Protein AF-A0A964M923-F1 (afdb_monomer)

Mean predicted aligned error: 7.38 Å

Solvent-accessible surface area (backbone atoms only — not comparable to full-atom values): 3988 Å² total; per-residue (Å²): 133,88,76,77,77,85,76,86,78,78,89,63,79,61,62,59,46,51,55,21,42,78,72,72,34,94,55,83,40,74,65,48,31,56,51,26,55,69,41,90,48,66,69,50,22,54,47,21,51,49,56,52,50,51,52,50,52,53,53,55,55,60,72,77,105

Secondary structure (DSSP, 8-state):
----------SSTTHHHHHHHHTT-SS--HHHHHHHHH-S-HHHHHHHHHHHHHHHHHHHHHHT-

Structure (mmCIF, N/CA/C/O backbone):
data_AF-A0A964M923-F1
#
_entry.id   AF-A0A964M923-F1
#
loop_
_atom_site.group_PDB
_atom_site.id
_atom_site.type_symbol
_atom_site.label_atom_id
_atom_site.label_alt_id
_atom_site.label_comp_id
_atom_site.label_asym_id
_atom_site.label_entity_id
_atom_site.label_seq_id
_atom_site.pdbx_PDB_ins_code
_atom_site.Cartn_x
_atom_site.Cartn_y
_atom_site.Cartn_z
_atom_site.occupancy
_atom_site.B_iso_or_equiv
_atom_site.auth_seq_id
_atom_site.auth_comp_id
_atom_site.auth_asym_id
_atom_site.auth_atom_id
_atom_site.pdbx_PDB_model_num
ATOM 1 N N . MET A 1 1 ? 22.847 17.713 18.215 1.00 48.47 1 MET A N 1
ATOM 2 C CA . MET A 1 1 ? 22.310 17.826 16.838 1.00 48.47 1 MET A CA 1
ATOM 3 C C . MET A 1 1 ? 20.795 17.646 16.884 1.00 48.47 1 MET A C 1
ATOM 5 O O . MET A 1 1 ? 20.337 16.538 17.127 1.00 48.47 1 ME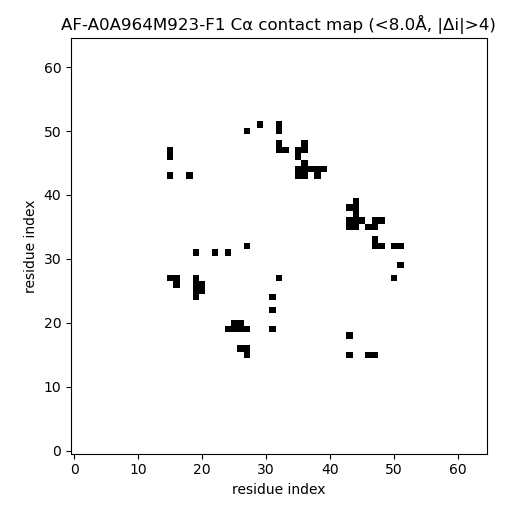T A O 1
ATOM 9 N N . ALA A 1 2 ? 20.008 18.715 16.729 1.00 57.50 2 ALA A N 1
ATOM 10 C CA . ALA A 1 2 ? 18.549 18.603 16.677 1.00 57.50 2 ALA A CA 1
ATOM 11 C C . ALA A 1 2 ? 18.145 17.916 15.361 1.00 57.50 2 ALA A C 1
ATOM 13 O O . ALA A 1 2 ? 18.251 18.504 14.284 1.00 57.50 2 ALA A O 1
ATOM 14 N N . THR A 1 3 ? 17.731 16.651 15.421 1.00 65.38 3 THR A N 1
ATOM 15 C CA . THR A 1 3 ? 17.257 15.919 14.244 1.00 65.38 3 THR A CA 1
ATOM 16 C C . THR A 1 3 ? 15.934 16.538 13.792 1.00 65.38 3 THR A C 1
ATOM 18 O O . THR A 1 3 ? 14.894 16.368 14.428 1.00 65.38 3 THR A O 1
ATOM 21 N N . LYS A 1 4 ? 15.963 17.317 12.698 1.00 70.38 4 LYS A N 1
ATOM 22 C CA . LYS A 1 4 ? 14.745 17.853 12.072 1.00 70.38 4 LYS A CA 1
ATOM 23 C C . LYS A 1 4 ? 13.778 16.694 11.842 1.00 70.38 4 LYS A C 1
ATOM 25 O O . LYS A 1 4 ? 14.070 15.771 11.085 1.00 70.38 4 LYS A O 1
ATOM 30 N N . LYS A 1 5 ? 12.623 16.750 12.506 1.00 67.62 5 LYS A N 1
ATOM 31 C CA . LYS A 1 5 ? 11.559 15.754 12.374 1.00 67.62 5 LYS A CA 1
ATOM 32 C C . LYS A 1 5 ? 11.171 15.669 10.889 1.00 67.62 5 LYS A C 1
ATOM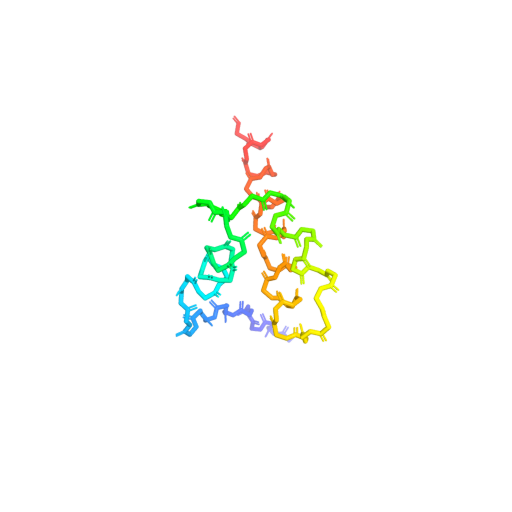 34 O O . LYS A 1 5 ? 10.759 16.692 10.333 1.00 67.62 5 LYS A O 1
ATOM 39 N N . PRO A 1 6 ? 11.312 14.512 10.218 1.00 68.56 6 PRO A N 1
ATOM 40 C CA . PRO A 1 6 ? 11.008 14.417 8.798 1.00 68.56 6 PRO A CA 1
ATOM 41 C C . PRO A 1 6 ? 9.511 14.661 8.585 1.00 68.56 6 PRO A C 1
ATOM 43 O O . PRO A 1 6 ? 8.663 13.878 9.014 1.00 68.56 6 PRO A O 1
ATOM 46 N N . THR A 1 7 ? 9.179 15.778 7.939 1.00 68.88 7 THR A N 1
ATOM 47 C CA . THR A 1 7 ? 7.805 16.113 7.563 1.00 68.88 7 THR A CA 1
ATOM 48 C C . THR A 1 7 ? 7.451 15.378 6.274 1.00 68.88 7 THR A C 1
ATOM 50 O O . THR A 1 7 ? 7.994 15.639 5.202 1.00 68.88 7 THR A O 1
ATOM 53 N N . ILE A 1 8 ? 6.531 14.419 6.374 1.00 68.31 8 ILE A N 1
ATOM 54 C CA . ILE A 1 8 ? 6.054 13.637 5.229 1.00 68.31 8 ILE A CA 1
ATOM 55 C C . ILE A 1 8 ? 5.094 14.519 4.418 1.00 68.31 8 ILE A C 1
ATOM 57 O O . ILE A 1 8 ? 3.910 14.617 4.735 1.00 68.31 8 ILE A O 1
ATOM 61 N N . LYS A 1 9 ? 5.598 15.181 3.371 1.00 67.69 9 LYS A N 1
ATOM 62 C CA . LYS A 1 9 ? 4.773 15.976 2.444 1.00 67.69 9 LYS A CA 1
ATOM 63 C C . LYS A 1 9 ? 4.169 15.076 1.361 1.00 67.69 9 LYS A C 1
ATOM 65 O O . LYS A 1 9 ? 4.878 14.557 0.498 1.00 67.69 9 LYS A O 1
ATOM 70 N N . ILE A 1 10 ? 2.849 14.896 1.382 1.00 68.25 10 ILE A N 1
ATOM 71 C CA . ILE A 1 10 ? 2.127 14.085 0.392 1.00 68.25 10 ILE A CA 1
ATOM 72 C C . ILE A 1 10 ? 1.835 14.951 -0.841 1.00 68.25 10 ILE A C 1
ATOM 74 O O . ILE A 1 10 ? 0.856 15.684 -0.867 1.00 68.25 10 ILE A O 1
ATOM 78 N N . LYS A 1 11 ? 2.680 14.866 -1.878 1.00 66.06 11 LYS A N 1
ATOM 79 C CA . LYS A 1 11 ? 2.510 15.657 -3.118 1.00 66.06 11 LYS A CA 1
ATOM 80 C C . LYS A 1 11 ? 1.299 15.246 -3.972 1.00 66.06 11 LYS A C 1
ATOM 82 O O . LYS A 1 11 ? 0.756 16.076 -4.683 1.00 66.06 11 LYS A O 1
ATOM 87 N N . LYS A 1 12 ? 0.910 13.964 -3.958 1.00 69.69 12 LYS A N 1
ATOM 88 C CA . LYS A 1 12 ? -0.220 13.425 -4.745 1.00 69.69 12 LYS A CA 1
ATOM 89 C C . LYS A 1 12 ? -1.076 12.485 -3.884 1.00 69.69 12 LYS A C 1
ATOM 91 O O . LYS A 1 12 ? -0.808 11.271 -3.873 1.00 69.69 12 LYS A O 1
ATOM 96 N N . PRO A 1 13 ? -2.050 13.017 -3.122 1.00 70.69 13 PRO A N 1
ATOM 97 C CA . PRO A 1 13 ? -2.959 12.190 -2.335 1.00 70.69 13 PRO A CA 1
ATOM 98 C C . PRO A 1 13 ? -3.751 11.251 -3.258 1.00 70.69 13 PRO A C 1
ATOM 100 O O . PRO A 1 13 ? -4.003 11.563 -4.414 1.00 70.69 13 PRO A O 1
ATOM 103 N N . GLY A 1 14 ? -4.079 10.047 -2.785 1.00 76.62 14 GLY A N 1
ATOM 104 C CA . GLY A 1 14 ? -4.895 9.091 -3.549 1.00 76.62 14 GLY A CA 1
ATOM 105 C C . GLY A 1 14 ? -4.186 8.338 -4.684 1.00 76.62 14 GLY A C 1
ATOM 106 O O . GLY A 1 14 ? -4.753 7.392 -5.217 1.00 76.62 14 GLY A O 1
ATOM 107 N N . SER A 1 15 ? -2.925 8.645 -4.999 1.00 81.06 15 SER A N 1
ATOM 108 C CA . SER A 1 15 ? -2.187 7.984 -6.094 1.00 81.06 15 SER A CA 1
ATOM 109 C C . SER A 1 15 ? -2.010 6.462 -5.939 1.00 81.06 15 SER A C 1
ATOM 111 O O . SER A 1 15 ? -1.828 5.750 -6.926 1.00 81.06 15 SER A O 1
ATOM 113 N N . PHE A 1 16 ? -2.065 5.934 -4.712 1.00 84.19 16 PHE A N 1
ATOM 114 C CA . PHE A 1 16 ? -2.130 4.487 -4.471 1.00 84.19 16 PHE A CA 1
ATOM 115 C C . PHE A 1 16 ? -3.560 3.938 -4.547 1.00 84.19 16 PHE A C 1
ATOM 117 O O . PHE A 1 16 ? -3.769 2.819 -5.000 1.00 84.19 16 PHE A O 1
ATOM 124 N N . THR A 1 17 ? -4.554 4.737 -4.159 1.00 88.12 17 THR A N 1
ATOM 125 C CA . THR A 1 17 ? -5.974 4.396 -4.302 1.00 88.12 17 THR A CA 1
ATOM 126 C C . THR A 1 17 ? -6.344 4.230 -5.770 1.00 88.12 17 THR A C 1
ATOM 128 O O . THR A 1 17 ? -7.025 3.272 -6.114 1.00 88.12 17 THR A O 1
ATOM 131 N N . GLU A 1 18 ? -5.841 5.103 -6.642 1.00 88.00 18 GLU A N 1
ATOM 132 C CA . GLU A 1 18 ? -5.996 4.972 -8.092 1.00 88.00 18 GLU A CA 1
ATOM 133 C C . GLU A 1 18 ? -5.370 3.688 -8.633 1.00 88.00 18 GLU A C 1
ATOM 135 O O . GLU A 1 18 ? -5.988 2.990 -9.430 1.00 88.00 18 GLU A O 1
ATOM 140 N N . TYR A 1 19 ? -4.173 3.332 -8.157 1.00 86.75 19 TYR A N 1
ATOM 141 C CA . TYR A 1 19 ? -3.551 2.057 -8.513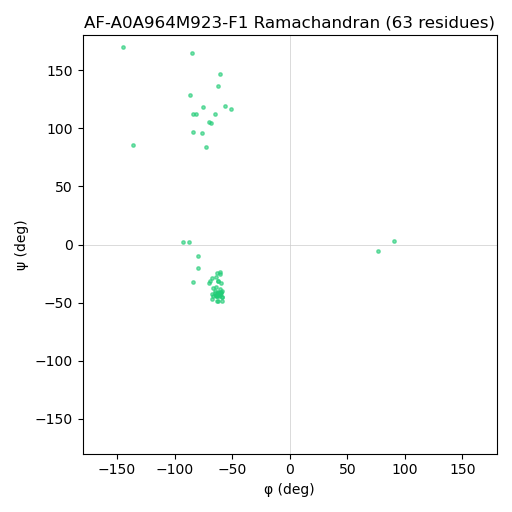 1.00 86.75 19 TYR A CA 1
ATOM 142 C C . TYR A 1 19 ? -4.434 0.870 -8.103 1.00 86.75 19 TYR A C 1
ATOM 144 O O . TYR A 1 19 ? -4.672 -0.025 -8.910 1.00 86.75 19 TYR A O 1
ATOM 152 N N . CYS A 1 20 ? -4.980 0.891 -6.883 1.00 87.62 20 CYS A N 1
ATOM 153 C CA . CYS A 1 20 ? -5.909 -0.140 -6.425 1.00 87.62 20 CYS A CA 1
ATOM 154 C C . CYS A 1 20 ? -7.193 -0.183 -7.265 1.00 87.62 20 CYS A C 1
ATOM 156 O O . CYS A 1 20 ? -7.639 -1.271 -7.620 1.00 87.62 20 CYS A O 1
ATOM 158 N N . ARG A 1 21 ? -7.752 0.972 -7.644 1.00 87.81 21 ARG A N 1
ATOM 159 C CA . ARG A 1 21 ? -8.940 1.045 -8.509 1.00 87.81 21 ARG A CA 1
ATOM 160 C C . ARG A 1 21 ? -8.679 0.467 -9.895 1.00 87.81 21 ARG A C 1
ATOM 162 O O . ARG A 1 21 ? -9.472 -0.345 -10.354 1.00 87.81 21 ARG A O 1
ATOM 169 N N . LYS A 1 22 ? -7.541 0.795 -10.519 1.00 88.00 22 LYS A N 1
ATOM 170 C CA . LYS A 1 22 ? -7.124 0.217 -11.813 1.00 88.00 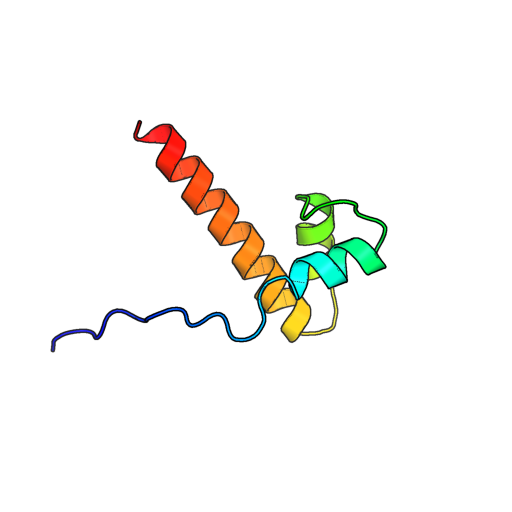22 LYS A CA 1
ATOM 171 C C . LYS A 1 22 ? -6.942 -1.302 -11.761 1.00 88.00 22 LYS A C 1
ATOM 173 O O . LYS A 1 22 ? -7.059 -1.968 -12.778 1.00 88.00 22 LYS A O 1
ATOM 178 N N . LYS A 1 23 ? -6.661 -1.846 -10.577 1.00 85.25 23 LYS A N 1
ATOM 179 C CA . LYS A 1 23 ? -6.568 -3.286 -10.314 1.00 85.25 23 LYS A CA 1
ATOM 180 C C . LYS A 1 23 ? -7.909 -3.945 -9.958 1.00 85.25 23 LYS A C 1
ATOM 182 O O . LYS A 1 23 ? -7.929 -5.135 -9.679 1.00 85.25 23 LYS A O 1
ATOM 187 N N . GLY A 1 24 ? -9.015 -3.196 -9.952 1.00 88.69 24 GLY A N 1
ATOM 188 C CA . GLY A 1 24 ? -10.356 -3.706 -9.643 1.00 88.69 24 GLY A CA 1
ATOM 189 C C . GLY A 1 24 ? -10.746 -3.629 -8.163 1.00 88.69 24 GLY A C 1
ATOM 190 O O . GLY A 1 24 ? -11.842 -4.039 -7.786 1.00 88.69 24 GLY A O 1
ATOM 191 N N . TYR A 1 25 ? -9.899 -3.068 -7.295 1.00 87.94 25 TYR A N 1
ATOM 192 C CA . TYR A 1 25 ? -10.234 -2.910 -5.880 1.00 87.94 25 TYR A CA 1
ATOM 193 C C . TYR A 1 25 ? -10.997 -1.604 -5.633 1.00 87.94 25 TYR A C 1
ATOM 195 O O . TYR A 1 25 ? -10.521 -0.510 -5.940 1.00 87.94 25 TYR A O 1
ATOM 203 N N . LYS A 1 26 ? -12.143 -1.690 -4.946 1.00 82.31 26 LYS A N 1
ATOM 204 C CA . LYS A 1 26 ? -12.928 -0.507 -4.535 1.00 82.31 26 LYS A CA 1
ATOM 205 C C . LYS A 1 26 ? -12.183 0.399 -3.538 1.00 82.31 26 LYS A C 1
ATOM 207 O O . LYS A 1 26 ? -12.448 1.598 -3.470 1.00 82.31 26 LYS A O 1
ATOM 212 N N . LYS A 1 27 ? -11.265 -0.161 -2.738 1.00 83.75 27 LYS A N 1
ATOM 213 C CA . LYS A 1 27 ? -10.516 0.532 -1.670 1.00 83.75 27 LYS A CA 1
ATOM 214 C C . LYS A 1 27 ? -9.085 -0.002 -1.562 1.00 83.75 27 LYS A C 1
ATOM 216 O O . LYS A 1 27 ? -8.752 -1.043 -2.121 1.00 83.75 27 LYS A O 1
ATOM 221 N N . VAL A 1 28 ? -8.252 0.678 -0.771 1.00 86.19 28 VAL A N 1
ATOM 222 C CA . VAL A 1 28 ? -6.903 0.209 -0.416 1.00 86.19 28 VAL A CA 1
ATOM 223 C C . VAL A 1 28 ? -6.996 -0.956 0.582 1.00 86.19 28 VAL A C 1
ATOM 225 O O . VAL A 1 28 ? -6.943 -0.786 1.804 1.00 86.19 28 VAL A O 1
ATOM 228 N N . THR A 1 29 ? -7.195 -2.164 0.058 1.00 89.06 29 THR A N 1
ATOM 229 C CA . THR A 1 29 ? -7.250 -3.414 0.831 1.00 89.06 29 THR A CA 1
ATOM 230 C C . THR A 1 29 ? -5.850 -3.984 1.071 1.00 89.06 29 THR A C 1
ATOM 232 O O . THR A 1 29 ? -4.879 -3.591 0.426 1.00 89.06 29 THR A O 1
ATOM 235 N N . LEU A 1 30 ? -5.727 -4.932 2.009 1.00 88.06 30 LEU A N 1
ATOM 236 C CA . LEU A 1 30 ? -4.465 -5.654 2.228 1.00 88.06 30 LEU A CA 1
ATOM 237 C C . LEU A 1 30 ? -4.014 -6.411 0.973 1.00 88.06 30 LEU A C 1
ATOM 239 O O . LEU A 1 30 ? -2.818 -6.514 0.725 1.00 88.06 30 LEU A O 1
ATOM 243 N N . GLN A 1 31 ? -4.963 -6.901 0.177 1.00 89.06 31 GLN A N 1
ATOM 244 C CA . GLN A 1 31 ? -4.686 -7.630 -1.055 1.00 89.06 31 GLN A CA 1
ATOM 245 C C . GLN A 1 31 ? -4.067 -6.708 -2.116 1.00 89.06 31 GLN A C 1
ATOM 247 O O . GLN A 1 31 ? -2.983 -7.015 -2.606 1.00 89.06 31 GLN A O 1
ATOM 252 N N . CYS A 1 32 ? -4.639 -5.513 -2.334 1.00 90.69 32 CYS A N 1
ATOM 253 C CA . CYS A 1 32 ? -4.024 -4.500 -3.200 1.00 90.69 32 CYS A CA 1
ATOM 254 C C . CYS A 1 32 ? -2.620 -4.096 -2.717 1.00 90.69 32 CYS A C 1
ATOM 256 O O . CYS A 1 32 ? -1.708 -3.916 -3.521 1.00 90.69 32 CYS A O 1
ATOM 258 N N . ILE A 1 33 ? -2.415 -3.966 -1.400 1.00 90.31 33 ILE A N 1
ATOM 259 C CA . ILE A 1 33 ? -1.094 -3.648 -0.837 1.00 90.31 33 ILE A CA 1
ATOM 260 C C . ILE A 1 33 ? -0.087 -4.755 -1.169 1.00 90.31 33 ILE A C 1
ATOM 262 O O . ILE A 1 33 ? 0.994 -4.453 -1.668 1.00 90.31 33 ILE A O 1
ATOM 266 N N . LYS A 1 34 ? -0.436 -6.028 -0.946 1.00 92.06 34 LYS A N 1
ATOM 267 C CA . LYS A 1 34 ? 0.431 -7.172 -1.283 1.00 92.06 34 LYS A CA 1
ATOM 268 C C . LYS A 1 34 ? 0.754 -7.224 -2.777 1.00 92.06 34 LYS A C 1
ATOM 270 O O . LYS A 1 34 ? 1.898 -7.473 -3.145 1.00 92.06 34 LYS A O 1
ATOM 275 N N . GLU A 1 35 ? -0.226 -6.954 -3.629 1.00 90.88 35 GLU A N 1
ATOM 276 C CA . GLU A 1 35 ? -0.030 -6.916 -5.078 1.00 90.88 35 GLU A CA 1
ATOM 277 C C . GLU A 1 35 ? 0.866 -5.740 -5.498 1.00 90.88 35 GLU A C 1
ATOM 279 O O . GLU A 1 35 ? 1.817 -5.910 -6.260 1.00 90.88 35 GLU A O 1
ATOM 284 N N . GLY A 1 36 ? 0.648 -4.560 -4.912 1.00 89.94 36 GLY A N 1
ATOM 285 C CA . GLY A 1 36 ? 1.487 -3.381 -5.114 1.00 89.94 36 GLY A CA 1
ATOM 286 C C . GLY A 1 36 ? 2.935 -3.578 -4.652 1.00 89.94 36 GLY A C 1
ATOM 287 O O . GLY A 1 36 ? 3.843 -3.021 -5.267 1.00 89.94 36 GLY A O 1
ATOM 288 N N . LEU A 1 37 ? 3.170 -4.401 -3.623 1.00 90.69 37 LEU A N 1
ATOM 289 C CA . LEU A 1 37 ? 4.514 -4.802 -3.185 1.00 90.69 37 LEU A CA 1
ATOM 290 C C . LEU A 1 37 ? 5.209 -5.740 -4.181 1.00 90.69 37 LEU A C 1
ATOM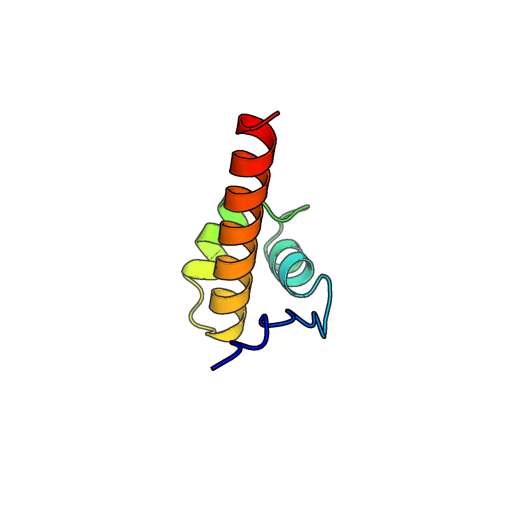 292 O O . LEU A 1 37 ? 6.427 -5.659 -4.326 1.00 90.69 37 LEU A O 1
ATOM 296 N N . LYS A 1 38 ? 4.445 -6.590 -4.877 1.00 92.38 38 LYS A N 1
ATOM 297 C CA . LYS A 1 38 ? 4.943 -7.483 -5.938 1.00 92.38 38 LYS A CA 1
ATOM 298 C C . LYS A 1 38 ? 5.144 -6.776 -7.283 1.00 92.38 38 LYS A C 1
ATOM 300 O O . LYS A 1 38 ? 5.720 -7.355 -8.200 1.00 92.38 38 LYS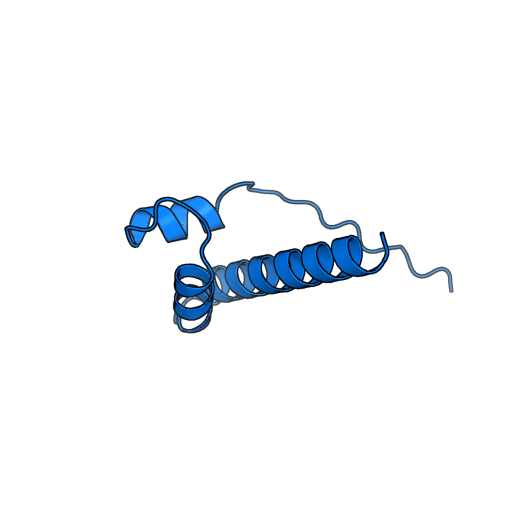 A O 1
ATOM 305 N N . SER A 1 39 ? 4.675 -5.536 -7.426 1.00 88.69 39 SER A N 1
ATOM 306 C CA . SER A 1 39 ? 4.822 -4.770 -8.664 1.00 88.69 39 SER A CA 1
ATOM 307 C C . SER A 1 39 ? 6.294 -4.516 -9.001 1.00 88.69 39 SER A C 1
ATOM 309 O O . SER A 1 39 ? 7.079 -4.095 -8.148 1.00 88.69 39 SER A O 1
ATOM 311 N N . LYS A 1 40 ? 6.652 -4.682 -10.281 1.00 89.50 40 LYS A N 1
ATOM 312 C CA . LYS A 1 40 ? 7.988 -4.349 -10.805 1.00 89.50 40 LYS A CA 1
ATOM 313 C C . LYS A 1 40 ? 8.295 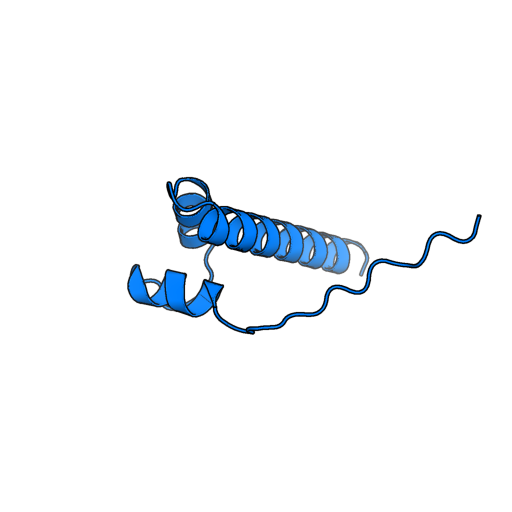-2.847 -10.695 1.00 89.50 40 LYS A C 1
ATOM 315 O O . LYS A 1 40 ? 9.455 -2.461 -10.595 1.00 89.50 40 LYS A O 1
ATOM 320 N N . ASN A 1 41 ? 7.266 -1.993 -10.655 1.00 90.44 41 ASN A N 1
ATOM 321 C CA . ASN A 1 41 ? 7.443 -0.545 -10.571 1.00 90.44 41 ASN A CA 1
ATOM 322 C C . ASN A 1 41 ? 7.861 -0.107 -9.145 1.00 90.44 41 ASN A C 1
ATOM 324 O O . ASN A 1 41 ? 7.083 -0.272 -8.194 1.00 90.44 41 ASN A O 1
ATOM 328 N N . PRO A 1 42 ? 9.048 0.512 -8.969 1.00 91.69 42 PRO A N 1
ATOM 329 C CA . PRO A 1 42 ? 9.534 0.940 -7.658 1.00 91.69 42 PRO A CA 1
ATOM 330 C C . PRO A 1 42 ? 8.633 1.992 -6.995 1.00 91.69 42 PRO A C 1
ATOM 332 O O . PRO A 1 42 ? 8.497 1.995 -5.769 1.00 91.69 42 PRO A O 1
ATOM 335 N N . LEU A 1 43 ? 7.973 2.854 -7.774 1.00 90.00 43 LEU A N 1
ATOM 336 C CA . LEU A 1 43 ? 7.064 3.876 -7.253 1.00 90.00 43 LEU A CA 1
ATOM 337 C C . LEU A 1 43 ? 5.820 3.246 -6.618 1.00 90.00 43 LEU A C 1
ATOM 339 O O . LEU A 1 43 ? 5.419 3.630 -5.517 1.00 90.00 43 LEU A O 1
ATOM 343 N N . THR A 1 44 ? 5.233 2.250 -7.282 1.00 90.44 44 THR A N 1
ATOM 344 C CA . THR A 1 44 ? 4.082 1.500 -6.760 1.00 90.44 44 THR A CA 1
ATOM 345 C C . THR A 1 44 ? 4.444 0.771 -5.473 1.00 90.44 44 THR A C 1
ATOM 347 O O . THR A 1 44 ? 3.699 0.844 -4.495 1.00 90.44 44 THR A O 1
ATOM 350 N N . ARG A 1 45 ? 5.625 0.150 -5.428 1.00 93.31 45 ARG A N 1
ATOM 351 C CA . ARG A 1 45 ? 6.118 -0.565 -4.247 1.00 93.31 45 ARG A CA 1
ATOM 352 C C . ARG A 1 45 ? 6.339 0.361 -3.048 1.00 93.31 45 ARG A C 1
ATOM 354 O O . ARG A 1 45 ? 5.886 0.041 -1.952 1.00 93.31 45 ARG A O 1
ATOM 361 N N . LYS A 1 46 ? 6.929 1.548 -3.245 1.00 90.88 46 LYS A N 1
ATOM 362 C CA . LYS A 1 46 ? 7.065 2.570 -2.182 1.00 90.88 46 LYS A CA 1
ATOM 363 C C . LYS A 1 46 ? 5.704 3.011 -1.632 1.00 90.88 46 LYS A C 1
ATOM 365 O O . LYS A 1 46 ? 5.535 3.127 -0.419 1.00 90.88 46 LYS A O 1
ATOM 370 N N . ARG A 1 47 ? 4.714 3.210 -2.507 1.00 90.31 47 ARG A N 1
ATOM 371 C CA . ARG A 1 47 ? 3.339 3.555 -2.105 1.00 90.31 47 ARG A CA 1
ATOM 372 C C . ARG A 1 47 ? 2.662 2.425 -1.322 1.00 90.31 47 ARG A C 1
ATOM 374 O O . ARG A 1 47 ? 2.016 2.694 -0.312 1.00 90.31 47 ARG A O 1
ATOM 381 N N . ALA A 1 48 ? 2.851 1.177 -1.747 1.00 91.50 48 ALA A N 1
ATOM 382 C CA . ALA A 1 48 ? 2.325 0.005 -1.054 1.00 91.50 48 ALA A CA 1
ATOM 383 C C . ALA A 1 48 ? 2.949 -0.166 0.343 1.00 91.50 48 ALA A C 1
ATOM 385 O O . ALA A 1 48 ? 2.224 -0.374 1.317 1.00 91.50 48 ALA A O 1
ATOM 386 N N . LEU A 1 49 ? 4.270 0.011 0.468 1.00 92.25 49 LEU A N 1
ATOM 387 C CA . LEU A 1 49 ? 4.974 0.013 1.757 1.00 92.25 49 LEU A CA 1
ATOM 388 C C . LEU A 1 49 ? 4.443 1.102 2.695 1.00 92.25 49 LEU A C 1
ATOM 390 O O . LEU A 1 49 ? 4.172 0.836 3.866 1.00 92.25 49 LEU A O 1
ATOM 394 N N . PHE A 1 50 ? 4.240 2.317 2.180 1.00 89.94 50 PHE A N 1
ATOM 395 C CA . PHE A 1 50 ? 3.644 3.400 2.959 1.00 89.94 50 PHE A CA 1
ATOM 396 C C . PHE A 1 50 ? 2.242 3.027 3.461 1.00 89.94 50 PHE A C 1
ATOM 398 O O . PHE A 1 50 ? 1.972 3.140 4.656 1.00 89.94 50 PHE A O 1
ATOM 405 N N . ALA A 1 51 ? 1.373 2.506 2.590 1.00 89.56 51 ALA A N 1
ATOM 406 C CA . ALA A 1 51 ? 0.027 2.076 2.970 1.00 89.56 51 ALA A CA 1
ATOM 407 C C . ALA A 1 51 ? 0.036 0.961 4.036 1.00 89.56 51 ALA A C 1
ATOM 409 O O . ALA A 1 51 ? -0.785 0.978 4.959 1.00 89.56 51 ALA A O 1
ATOM 410 N N . LEU A 1 52 ? 0.982 0.020 3.949 1.00 91.56 52 LEU A N 1
ATOM 411 C CA . LEU A 1 52 ? 1.175 -1.029 4.952 1.00 91.56 52 LEU A CA 1
ATOM 412 C C . LEU A 1 52 ? 1.559 -0.438 6.318 1.00 91.56 52 LEU A C 1
ATOM 414 O O . LEU A 1 52 ? 0.941 -0.763 7.336 1.00 91.56 52 LEU A O 1
ATOM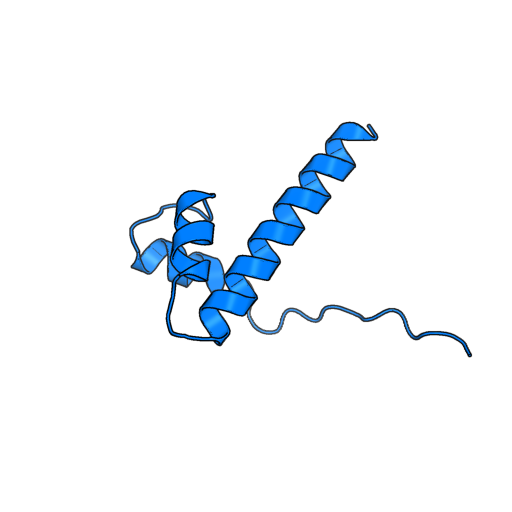 418 N N . ASN A 1 53 ? 2.537 0.469 6.335 1.00 90.44 53 ASN A N 1
ATOM 419 C CA . ASN A 1 53 ? 3.015 1.117 7.555 1.00 90.44 53 ASN A CA 1
ATOM 420 C C . ASN A 1 53 ? 1.941 1.999 8.203 1.00 90.44 53 ASN A C 1
ATOM 422 O O . ASN A 1 53 ? 1.771 1.955 9.422 1.00 90.44 53 ASN A O 1
ATOM 426 N N . VAL A 1 54 ? 1.154 2.728 7.406 1.00 88.50 54 VAL A N 1
ATOM 427 C CA . VAL A 1 54 ? 0.014 3.519 7.900 1.00 88.50 54 VAL A CA 1
ATOM 428 C C . VAL A 1 54 ? -1.018 2.623 8.590 1.00 88.50 54 VAL A C 1
ATOM 430 O O . VAL A 1 54 ? -1.471 2.952 9.688 1.00 88.50 54 VAL A O 1
ATOM 433 N N . ARG A 1 55 ? -1.353 1.454 8.021 1.00 86.38 55 ARG A N 1
ATOM 434 C CA . ARG A 1 55 ? -2.260 0.492 8.682 1.00 86.38 55 ARG A CA 1
ATOM 435 C C . ARG A 1 55 ? -1.686 -0.025 9.998 1.00 86.38 55 ARG A C 1
ATOM 437 O O . ARG A 1 55 ? -2.427 -0.126 10.975 1.00 86.38 55 ARG A O 1
ATOM 444 N N . LYS A 1 56 ? -0.387 -0.338 10.040 1.00 88.62 56 LYS A N 1
ATOM 445 C CA . LYS A 1 56 ? 0.291 -0.782 11.268 1.00 88.62 56 LYS A CA 1
ATOM 446 C C . LYS A 1 56 ? 0.245 0.304 12.345 1.00 88.62 56 LYS A C 1
ATOM 448 O O . LYS A 1 56 ? -0.097 0.010 13.489 1.00 88.62 56 LYS A O 1
ATOM 453 N N . TRP A 1 57 ? 0.507 1.558 11.978 1.00 85.88 57 TRP A N 1
ATOM 454 C CA . TRP A 1 57 ? 0.434 2.683 12.908 1.00 85.88 57 TRP A CA 1
ATOM 455 C C . TRP A 1 57 ? -0.990 2.900 13.432 1.00 85.88 57 TRP A C 1
ATOM 457 O O . TRP A 1 57 ? -1.181 3.030 14.641 1.00 85.88 57 TRP A O 1
ATOM 467 N N . ALA A 1 58 ? -1.999 2.839 12.559 1.00 84.94 58 ALA A N 1
ATOM 468 C CA . ALA A 1 58 ? -3.402 2.932 12.959 1.00 84.94 58 ALA A CA 1
ATOM 469 C C . ALA A 1 58 ? -3.809 1.802 13.923 1.00 84.94 58 ALA A C 1
ATOM 471 O O . ALA A 1 58 ? -4.481 2.061 14.921 1.00 84.94 58 ALA A O 1
ATOM 472 N N . LYS A 1 59 ? -3.360 0.562 13.674 1.00 84.19 59 LYS A N 1
ATOM 473 C CA . LYS A 1 59 ? -3.595 -0.578 14.577 1.00 84.19 59 LYS A CA 1
ATOM 474 C C . LYS A 1 59 ? -2.9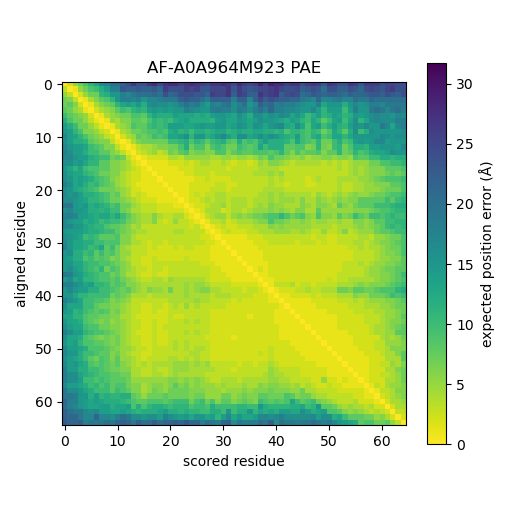31 -0.360 15.940 1.00 84.19 59 LYS A C 1
ATOM 476 O O . LYS A 1 59 ? -3.574 -0.560 16.965 1.00 84.19 59 LYS A O 1
ATOM 481 N N . ASN A 1 60 ? -1.685 0.113 15.962 1.00 80.44 60 ASN A N 1
ATOM 482 C CA . ASN A 1 60 ? -0.982 0.421 17.210 1.00 80.44 60 ASN A CA 1
ATOM 483 C C . ASN A 1 60 ? -1.651 1.560 17.993 1.00 80.44 60 ASN A C 1
ATOM 485 O O . ASN A 1 60 ? -1.699 1.493 19.218 1.00 80.44 60 ASN A O 1
ATOM 489 N N . LYS A 1 61 ? -2.196 2.575 17.307 1.00 79.06 61 LYS A N 1
ATOM 490 C CA . LYS A 1 61 ? -2.938 3.673 17.945 1.00 79.06 61 LYS A CA 1
ATOM 491 C C . LYS A 1 61 ? -4.246 3.185 18.576 1.00 79.06 61 LYS A C 1
ATOM 493 O O . LYS A 1 61 ? -4.582 3.640 19.658 1.00 79.06 61 LYS A O 1
ATOM 498 N N . LYS A 1 62 ? -4.941 2.233 17.937 1.00 73.12 62 LYS A N 1
ATOM 499 C CA . LYS A 1 62 ? -6.137 1.584 18.504 1.00 73.12 62 LYS A CA 1
ATOM 500 C C . LYS A 1 62 ? -5.842 0.707 19.722 1.00 73.12 62 LYS A C 1
ATOM 502 O O . LYS A 1 62 ? -6.720 0.558 20.544 1.00 73.12 62 LYS A O 1
ATOM 507 N N . ARG A 1 63 ? -4.644 0.121 19.825 1.00 70.12 63 ARG A N 1
ATOM 508 C CA . ARG A 1 63 ? -4.255 -0.749 20.953 1.00 70.12 63 ARG A CA 1
ATOM 509 C C . ARG A 1 63 ? -3.831 0.028 22.208 1.00 70.12 63 ARG A C 1
ATOM 511 O O . ARG A 1 63 ? -3.761 -0.550 23.279 1.00 70.12 63 ARG A O 1
ATOM 518 N N . LYS A 1 64 ? -3.464 1.304 22.062 1.00 60.38 64 LYS A N 1
ATOM 519 C CA . LYS A 1 64 ? -3.071 2.194 23.172 1.00 60.38 64 LYS A CA 1
ATOM 520 C C . LYS A 1 64 ? -4.241 3.019 23.728 1.00 60.38 64 LYS A C 1
ATOM 522 O O . LYS A 1 64 ? -4.007 3.885 24.562 1.00 60.38 64 LYS A O 1
ATOM 527 N N . LYS A 1 65 ? -5.443 2.816 23.197 1.00 52.22 65 LYS A N 1
ATOM 528 C CA . LYS A 1 65 ? -6.678 3.476 23.609 1.00 52.22 65 LYS A CA 1
ATOM 529 C C . LYS A 1 65 ? -7.594 2.410 24.184 1.00 52.22 65 LYS A C 1
ATOM 531 O O . LYS A 1 65 ? -8.344 2.764 25.107 1.00 52.22 65 LYS A O 1
#

Sequence (65 aa):
MATKKPTIKIKKPGSFTEYCRKKGYKKVTLQCIKEGLKSKNPLTRKRALFALNVRKWAKNKKRKK

pLDDT: mean 82.11, std 10.91, range [48.47, 93.31]

Foldseek 3Di:
DPDDDDDDDDPDPCPLVVQCVVVVHNGPDPVSLVVLCVDPDPVSNVVSVVVVVVVVVVVVVVVVD

Radius of gyration: 13.84 Å; Cα contacts (8 Å, |Δi|>4): 37; chains: 1; bounding box: 35×26×35 Å

Nearest PDB structures (foldseek):
  2ru4-assembly1_A  TM=4.816E-01  e=7.985E+00  synthetic construct